Protein AF-A0A164DH78-F1 (afdb_monomer)

Sequence (100 aa):
MPGAVGYSGPTYVAIRSRKHCSSTALSHCMDFERLLNLPELNSITKSSDERVKPIVMFSVDGGPDENPRYNKVIEVAIHHFVSHDLDAIFIFINAPVLQL

Secondary structure (DSSP, 8-state):
-TT--PPP---------TTTS---HHHHHHHHHHHHT-GGGHHHHB-TTSPBPSEEEEEE---GGG-TTSHHHHHHHHHHHHHTT-SEEEEEE-PPP---

Structure (mmCIF, N/CA/C/O backbone):
data_AF-A0A164DH78-F1
#
_entry.id   AF-A0A164DH78-F1
#
loop_
_atom_site.group_PDB
_atom_site.id
_atom_site.type_symbol
_atom_site.label_atom_id
_atom_site.label_alt_id
_atom_site.label_comp_id
_atom_site.label_asym_id
_atom_site.label_entity_id
_atom_site.label_seq_id
_atom_site.pdbx_PDB_ins_code
_atom_site.Cartn_x
_atom_site.Cartn_y
_atom_site.Cartn_z
_atom_site.occupancy
_atom_site.B_iso_or_equiv
_atom_site.auth_seq_id
_atom_site.auth_comp_id
_atom_site.auth_asym_id
_atom_site.auth_atom_id
_atom_site.pdbx_PDB_model_num
ATOM 1 N N . MET A 1 1 ? -29.972 16.444 -1.048 1.00 47.97 1 MET A N 1
ATOM 2 C CA . MET A 1 1 ? -29.385 15.743 0.112 1.00 47.97 1 MET A CA 1
ATOM 3 C C . MET A 1 1 ? -28.517 16.745 0.869 1.00 47.97 1 MET A C 1
ATOM 5 O O . MET A 1 1 ? -27.393 16.986 0.439 1.00 47.97 1 MET A O 1
ATOM 9 N N . PRO A 1 2 ? -29.033 17.421 1.907 1.00 43.53 2 PRO A N 1
ATOM 10 C CA . PRO A 1 2 ? -28.182 18.238 2.766 1.00 43.53 2 PRO A CA 1
ATOM 11 C C . PRO A 1 2 ? -27.252 17.282 3.527 1.00 43.53 2 PRO A C 1
ATOM 13 O O . PRO A 1 2 ? -27.735 16.418 4.249 1.00 43.53 2 PRO A O 1
ATOM 16 N N . GLY A 1 3 ? -25.943 17.360 3.270 1.00 57.66 3 GLY A N 1
ATOM 17 C CA . GLY A 1 3 ? -24.940 16.438 3.830 1.00 57.66 3 GLY A CA 1
ATOM 18 C C . GLY A 1 3 ? -23.843 15.986 2.857 1.00 57.66 3 GLY A C 1
ATOM 19 O O . GLY A 1 3 ? -22.903 15.324 3.274 1.00 57.66 3 GLY A O 1
ATOM 20 N N . ALA A 1 4 ? -23.922 16.351 1.572 1.00 63.44 4 ALA A N 1
ATOM 21 C CA . ALA A 1 4 ? -22.949 15.926 0.555 1.00 63.44 4 ALA A CA 1
ATOM 22 C C . ALA A 1 4 ? -21.587 16.657 0.606 1.00 63.44 4 ALA A C 1
ATOM 24 O O . ALA A 1 4 ? -20.698 16.335 -0.176 1.00 63.44 4 ALA A O 1
ATOM 25 N N . VAL A 1 5 ? -21.416 17.637 1.501 1.00 60.47 5 VAL A N 1
ATOM 26 C CA . VAL A 1 5 ? -20.157 18.374 1.676 1.00 60.47 5 VAL A CA 1
ATOM 27 C C . VAL A 1 5 ? -19.610 18.061 3.066 1.00 60.47 5 VAL A C 1
ATOM 29 O O . VAL A 1 5 ? -20.020 18.663 4.054 1.00 60.47 5 VAL A O 1
ATOM 32 N N . GLY A 1 6 ? -18.724 17.070 3.134 1.00 72.44 6 GLY A N 1
ATOM 33 C CA . GLY A 1 6 ? -17.895 16.789 4.305 1.00 72.44 6 GLY A CA 1
ATOM 34 C C . GLY A 1 6 ? -16.479 17.323 4.097 1.00 72.44 6 GLY A C 1
ATOM 35 O O . GLY A 1 6 ? -16.025 17.462 2.961 1.00 72.44 6 GLY A O 1
ATOM 36 N N . TYR A 1 7 ? -15.772 17.618 5.187 1.00 74.94 7 TYR A N 1
ATOM 37 C CA . TYR A 1 7 ? -14.333 17.871 5.123 1.00 74.94 7 TYR A CA 1
ATOM 38 C C . TYR A 1 7 ? -13.600 16.571 4.780 1.00 74.94 7 TYR A C 1
ATOM 40 O O . TYR A 1 7 ? -14.000 15.495 5.230 1.00 74.94 7 TYR A O 1
ATOM 48 N N . SER A 1 8 ? -12.519 16.663 4.000 1.00 73.31 8 SER A N 1
ATOM 49 C CA . SER A 1 8 ? -11.593 15.541 3.846 1.00 73.31 8 SER A CA 1
ATOM 50 C C . SER A 1 8 ? -1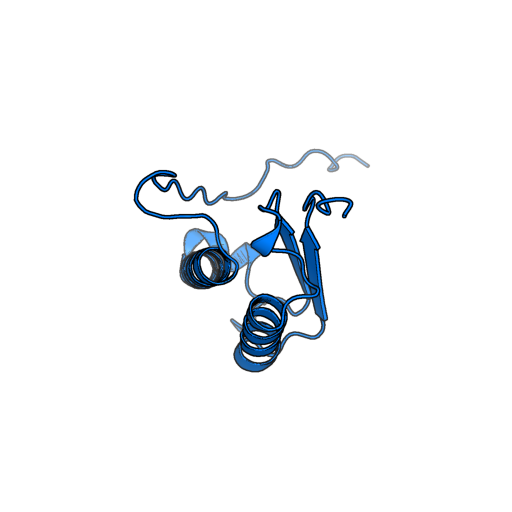1.116 15.126 5.238 1.00 73.31 8 SER A C 1
ATOM 52 O O . SER A 1 8 ? -10.669 15.979 6.008 1.00 73.31 8 SER A O 1
ATOM 54 N N . GLY A 1 9 ? -11.250 13.842 5.577 1.00 83.12 9 GLY A N 1
ATOM 55 C CA . GLY A 1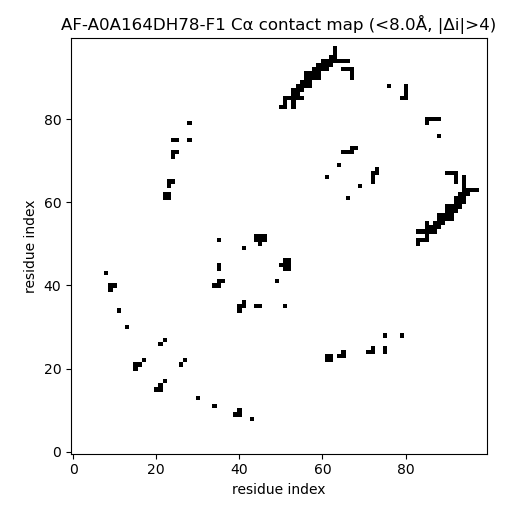 9 ? -10.752 13.310 6.843 1.00 83.12 9 GLY A CA 1
ATOM 56 C C . GLY A 1 9 ? -9.230 13.475 6.994 1.00 83.12 9 GLY A C 1
ATOM 57 O O . GLY A 1 9 ? -8.564 14.022 6.107 1.00 83.12 9 GLY A O 1
ATOM 58 N N . PRO A 1 10 ? -8.659 13.003 8.115 1.00 89.25 10 PRO A N 1
ATOM 59 C CA . PRO A 1 10 ? -7.217 13.018 8.332 1.00 89.25 10 PRO A CA 1
ATOM 60 C C . PRO A 1 10 ? -6.437 12.523 7.106 1.00 89.25 10 PRO A C 1
ATOM 62 O O . PRO A 1 10 ? -6.799 11.531 6.477 1.00 89.25 10 PRO A O 1
ATOM 65 N N . THR A 1 11 ? -5.382 13.253 6.748 1.00 90.75 11 THR A N 1
ATOM 66 C CA . THR A 1 11 ? -4.573 12.997 5.551 1.00 90.75 11 THR A CA 1
ATOM 67 C C . THR A 1 11 ? -3.122 12.783 5.956 1.00 90.75 11 THR A C 1
ATOM 69 O O . THR A 1 11 ? -2.566 13.567 6.723 1.00 90.75 11 THR A O 1
ATOM 72 N N . TYR A 1 12 ? -2.501 11.736 5.417 1.00 91.50 12 TYR A N 1
ATOM 73 C CA . TYR A 1 12 ? -1.077 11.464 5.579 1.00 91.50 12 TYR A CA 1
ATOM 74 C C . TYR A 1 12 ? -0.306 11.899 4.334 1.00 91.50 12 TYR A C 1
ATOM 76 O O . TYR A 1 12 ? -0.684 11.550 3.218 1.00 91.50 12 TYR A O 1
ATOM 84 N N . VAL A 1 13 ? 0.788 12.637 4.530 1.00 92.19 13 VAL A N 1
ATOM 85 C CA . VAL A 1 13 ? 1.697 13.048 3.455 1.00 92.19 13 VAL A CA 1
ATOM 86 C C . VAL A 1 13 ? 3.112 12.624 3.828 1.00 92.19 13 VAL A C 1
ATOM 88 O O . VAL A 1 13 ? 3.679 13.122 4.800 1.00 92.19 13 VAL A O 1
ATOM 91 N N . ALA A 1 14 ? 3.689 11.718 3.040 1.00 88.88 14 ALA A N 1
ATOM 92 C CA . ALA A 1 14 ? 5.091 11.335 3.146 1.00 88.88 14 ALA A CA 1
ATOM 93 C C . ALA A 1 14 ? 5.912 12.044 2.063 1.00 88.88 14 ALA A C 1
ATOM 95 O O . ALA A 1 14 ? 5.541 12.044 0.891 1.00 88.88 14 ALA A O 1
ATOM 96 N N . ILE A 1 15 ? 7.043 12.639 2.447 1.00 89.44 15 ILE A N 1
ATOM 97 C CA . ILE A 1 15 ? 7.944 13.343 1.527 1.00 89.44 15 ILE A CA 1
ATOM 98 C C . ILE A 1 15 ? 9.303 12.655 1.565 1.00 89.44 15 ILE A C 1
ATOM 100 O O . ILE A 1 15 ? 9.884 12.466 2.632 1.00 89.44 15 ILE A O 1
ATOM 104 N N . ARG A 1 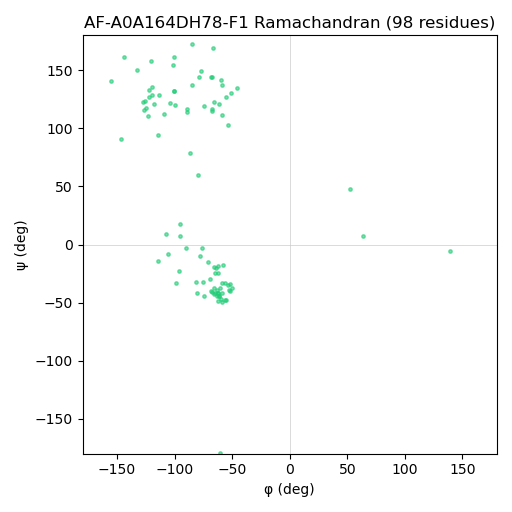16 ? 9.826 12.305 0.387 1.00 86.06 16 ARG A N 1
ATOM 105 C CA . ARG A 1 16 ? 11.142 11.671 0.232 1.00 86.06 16 ARG A CA 1
ATOM 106 C C . ARG A 1 16 ? 11.951 12.346 -0.866 1.00 86.06 16 ARG A C 1
ATOM 108 O O . ARG A 1 16 ? 11.410 12.893 -1.825 1.00 86.06 16 ARG A O 1
ATOM 115 N N . SER A 1 17 ? 13.274 12.327 -0.709 1.00 87.06 17 SER A N 1
ATOM 116 C CA . SER A 1 17 ? 14.185 12.920 -1.689 1.00 87.06 17 SER A CA 1
ATOM 117 C C . SER A 1 17 ? 14.286 12.040 -2.925 1.00 87.06 17 SER A C 1
ATOM 119 O O . SER A 1 17 ? 14.822 10.939 -2.844 1.00 87.06 17 SER A O 1
ATOM 121 N N . ARG A 1 18 ? 13.902 12.567 -4.092 1.00 80.12 18 ARG A N 1
ATOM 122 C CA . ARG A 1 18 ? 14.020 11.853 -5.374 1.00 80.12 18 ARG A CA 1
ATOM 123 C C . ARG A 1 18 ? 15.434 11.326 -5.650 1.00 80.12 18 ARG A C 1
ATOM 125 O O . ARG A 1 18 ? 15.582 10.273 -6.258 1.00 80.12 18 ARG A O 1
ATOM 132 N N . LYS A 1 19 ? 16.470 12.058 -5.222 1.00 79.56 19 LYS A N 1
ATOM 133 C CA . LYS A 1 19 ? 17.878 11.722 -5.498 1.00 79.56 19 LYS A CA 1
ATOM 134 C C . LYS A 1 19 ? 18.396 10.564 -4.643 1.00 79.56 19 LYS A C 1
ATOM 136 O O . LYS A 1 19 ? 19.268 9.828 -5.088 1.00 79.56 19 LYS A O 1
ATOM 141 N N . HIS A 1 20 ? 17.894 10.439 -3.418 1.00 77.56 20 HIS A N 1
ATOM 142 C CA . HIS A 1 20 ? 18.438 9.518 -2.415 1.00 77.56 20 HIS A CA 1
ATOM 143 C C . HIS A 1 20 ? 17.462 8.398 -2.036 1.00 77.56 20 HIS A C 1
ATOM 145 O O . HIS A 1 20 ? 17.865 7.427 -1.407 1.00 77.56 20 HIS A O 1
ATOM 151 N N . CYS A 1 21 ? 16.189 8.531 -2.406 1.00 73.44 21 CYS A N 1
ATOM 152 C CA . CYS A 1 21 ? 15.113 7.607 -2.082 1.00 73.44 21 CYS A CA 1
ATOM 153 C C . CYS A 1 21 ? 14.121 7.597 -3.252 1.00 73.44 21 CYS A C 1
ATOM 155 O O . CYS A 1 21 ? 13.225 8.439 -3.345 1.00 73.44 21 CYS A O 1
ATOM 157 N N . SER A 1 22 ? 14.348 6.690 -4.202 1.00 75.50 22 SER A N 1
ATOM 158 C CA . SER A 1 22 ? 13.503 6.553 -5.388 1.00 75.50 22 SER A CA 1
ATOM 159 C C . SER A 1 22 ? 12.110 6.037 -5.023 1.00 75.50 22 SER A C 1
ATOM 161 O O . SER A 1 22 ? 11.969 5.190 -4.142 1.00 75.50 22 SER A O 1
ATOM 163 N N . SER A 1 23 ? 11.099 6.534 -5.737 1.00 81.00 23 SER A N 1
ATOM 164 C CA . SER A 1 23 ? 9.754 5.954 -5.732 1.00 81.00 23 SER A CA 1
ATOM 165 C C . SER A 1 23 ? 9.811 4.570 -6.370 1.00 81.00 23 SER A C 1
ATOM 167 O O . SER A 1 23 ? 10.308 4.424 -7.484 1.00 81.00 23 SER A O 1
ATOM 169 N N . THR A 1 24 ? 9.379 3.560 -5.628 1.00 85.69 24 THR A N 1
ATOM 170 C CA . THR A 1 24 ? 9.294 2.163 -6.054 1.00 85.69 24 THR A CA 1
ATOM 171 C C . THR A 1 24 ? 8.061 1.520 -5.422 1.00 85.69 24 THR A C 1
ATOM 173 O O . THR A 1 24 ? 7.598 1.955 -4.365 1.00 85.69 24 THR A O 1
ATOM 176 N N . ALA A 1 25 ? 7.599 0.394 -5.972 1.00 84.88 25 ALA A N 1
ATOM 177 C CA . ALA A 1 25 ? 6.556 -0.420 -5.338 1.00 84.88 25 ALA A CA 1
ATOM 178 C C . ALA A 1 25 ? 6.852 -0.743 -3.858 1.00 84.88 25 ALA A C 1
ATOM 180 O O . ALA A 1 25 ? 5.953 -0.692 -3.022 1.00 84.88 25 ALA A O 1
ATOM 181 N N . LEU A 1 26 ? 8.120 -0.992 -3.511 1.00 86.50 26 LEU A N 1
ATOM 182 C CA . LEU A 1 26 ? 8.529 -1.251 -2.130 1.00 86.50 26 LEU A CA 1
ATOM 183 C C . LEU A 1 26 ? 8.387 -0.015 -1.228 1.00 86.50 26 LEU A C 1
ATOM 185 O O . LEU A 1 26 ? 7.946 -0.139 -0.089 1.00 86.50 26 LEU A O 1
ATOM 189 N N . SER A 1 27 ? 8.741 1.181 -1.707 1.00 88.69 27 SER A N 1
ATOM 190 C CA . SER A 1 27 ? 8.554 2.394 -0.901 1.00 88.69 27 SER A CA 1
ATOM 191 C C . SER A 1 27 ? 7.074 2.693 -0.663 1.00 88.69 27 SER A C 1
ATOM 193 O O . SER A 1 27 ? 6.721 3.066 0.452 1.00 88.69 27 SER A O 1
ATOM 195 N N . HIS A 1 28 ? 6.209 2.455 -1.658 1.00 87.56 28 HIS A N 1
ATOM 196 C CA . HIS A 1 28 ? 4.754 2.591 -1.490 1.00 87.56 28 HIS A CA 1
ATOM 197 C C . HIS A 1 28 ? 4.206 1.605 -0.459 1.00 87.56 28 HIS A C 1
ATOM 199 O O . HIS A 1 28 ? 3.374 1.975 0.363 1.00 87.56 28 HIS A O 1
ATOM 205 N N . CYS A 1 29 ? 4.724 0.374 -0.450 1.00 87.31 29 CYS A N 1
ATOM 206 C CA . CYS A 1 29 ? 4.416 -0.624 0.574 1.00 87.31 29 CYS A CA 1
ATOM 207 C C . CYS A 1 29 ? 4.787 -0.137 1.975 1.00 87.31 29 CYS A C 1
ATOM 209 O O . CYS A 1 29 ? 3.967 -0.191 2.887 1.00 87.31 29 CYS A O 1
ATOM 211 N N . MET A 1 30 ? 6.006 0.373 2.160 1.00 90.62 30 MET A N 1
ATOM 212 C CA . MET A 1 30 ? 6.440 0.899 3.459 1.00 90.62 30 MET A CA 1
ATOM 213 C C . MET A 1 30 ? 5.570 2.074 3.925 1.00 90.62 30 MET A C 1
ATOM 215 O O . MET A 1 30 ? 5.267 2.184 5.113 1.00 90.62 30 MET A O 1
ATOM 219 N N . ASP A 1 31 ? 5.147 2.936 3.000 1.00 91.94 31 ASP A N 1
ATOM 220 C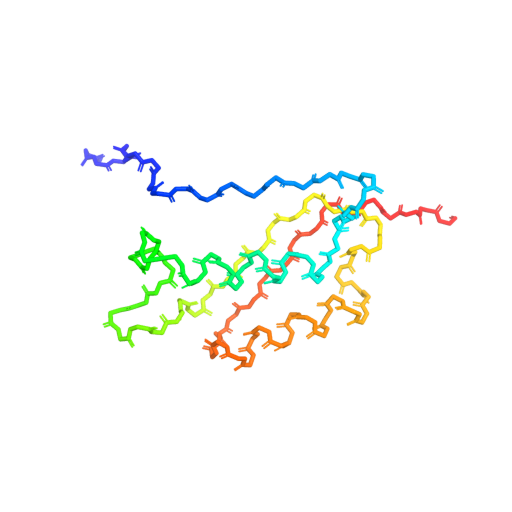 CA . ASP A 1 31 ? 4.247 4.050 3.304 1.00 91.94 31 ASP A CA 1
ATOM 221 C C . ASP A 1 31 ? 2.848 3.584 3.688 1.00 91.94 31 ASP A C 1
ATOM 223 O O . ASP A 1 31 ? 2.261 4.126 4.625 1.00 91.94 31 ASP A O 1
ATOM 227 N N . PHE A 1 32 ? 2.332 2.558 3.011 1.00 92.81 32 PHE A N 1
ATOM 228 C CA . PHE A 1 32 ? 1.058 1.945 3.358 1.00 92.81 32 PHE A CA 1
ATOM 229 C C . PHE A 1 32 ? 1.097 1.334 4.762 1.00 92.81 32 PHE A C 1
ATOM 231 O O . PHE A 1 32 ? 0.249 1.664 5.589 1.00 92.81 32 PHE A O 1
ATOM 238 N N . GLU A 1 33 ? 2.127 0.548 5.090 1.00 94.56 33 GLU A N 1
ATOM 239 C CA . GLU A 1 33 ? 2.304 0.008 6.446 1.00 94.56 33 GLU A CA 1
ATOM 240 C C . GLU A 1 33 ? 2.410 1.122 7.490 1.00 94.56 33 GLU A C 1
ATOM 242 O O . GLU A 1 33 ? 1.813 1.052 8.568 1.00 94.56 33 GLU A O 1
ATOM 247 N N . ARG A 1 34 ? 3.144 2.198 7.182 1.00 94.69 34 ARG A N 1
ATOM 248 C CA . ARG A 1 34 ? 3.255 3.341 8.091 1.00 94.69 34 ARG A CA 1
ATOM 249 C C . ARG A 1 34 ? 1.899 3.996 8.336 1.00 94.69 34 ARG A C 1
ATOM 251 O O . A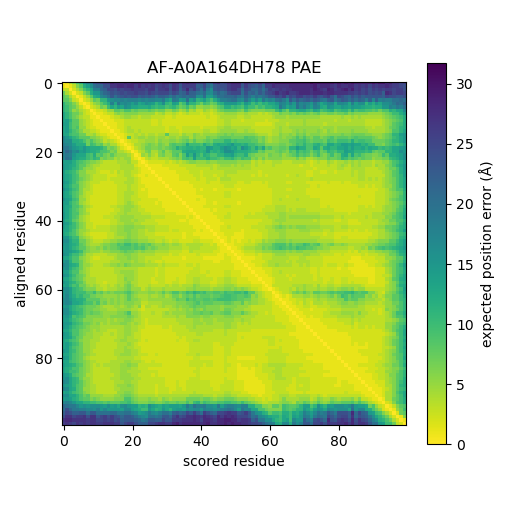RG A 1 34 ? 1.627 4.358 9.483 1.00 94.69 34 ARG A O 1
ATOM 258 N N . LEU A 1 35 ? 1.091 4.141 7.286 1.00 95.00 35 LEU A N 1
ATOM 259 C CA . LEU A 1 35 ? -0.253 4.711 7.313 1.00 95.00 35 LEU A CA 1
ATOM 260 C C . LEU A 1 35 ? -1.221 3.849 8.135 1.00 95.00 35 LEU A C 1
ATOM 262 O O . LEU A 1 35 ? -1.973 4.394 8.939 1.00 95.00 35 LEU A O 1
ATOM 266 N N . LEU A 1 36 ? -1.163 2.519 8.006 1.00 94.69 36 LEU A N 1
ATOM 267 C CA . LEU A 1 36 ? -1.977 1.586 8.800 1.00 94.69 36 LEU A CA 1
ATOM 268 C C . LEU A 1 36 ? -1.655 1.617 10.303 1.00 94.69 36 LEU A C 1
ATOM 270 O O . LEU A 1 36 ? -2.502 1.274 11.127 1.00 94.69 36 LEU A O 1
ATOM 274 N N . ASN A 1 37 ? -0.438 2.036 10.656 1.00 94.69 37 ASN A N 1
ATOM 275 C CA . ASN A 1 37 ? 0.044 2.137 12.032 1.00 94.69 37 ASN A CA 1
ATOM 276 C C . ASN A 1 37 ? -0.101 3.548 12.640 1.00 94.69 37 ASN A C 1
ATOM 278 O O . ASN A 1 37 ? 0.427 3.800 13.723 1.00 94.69 37 ASN A O 1
ATOM 282 N N . LEU A 1 38 ? -0.770 4.490 11.963 1.00 95.62 38 LEU A N 1
ATOM 283 C CA . LEU A 1 38 ? -1.095 5.810 12.518 1.00 95.62 38 LEU A CA 1
ATOM 284 C C . LEU A 1 38 ? -2.451 5.768 13.242 1.00 95.62 38 LEU A C 1
ATOM 286 O O . LEU A 1 38 ? -3.476 5.617 12.572 1.00 95.62 38 LEU A O 1
ATOM 290 N N . PRO A 1 39 ? -2.497 5.947 14.579 1.00 93.94 39 PRO A N 1
ATOM 291 C CA . PRO A 1 39 ? -3.750 5.920 15.334 1.00 93.94 39 PRO A CA 1
ATOM 292 C C . PRO A 1 39 ? -4.785 6.935 14.837 1.00 93.94 39 PRO A C 1
ATOM 294 O O . PRO A 1 39 ? -5.983 6.661 14.854 1.00 93.94 39 PRO A O 1
ATOM 297 N N . GLU A 1 40 ? -4.328 8.087 14.340 1.00 93.81 40 GLU A N 1
ATOM 298 C CA . GLU A 1 40 ? -5.163 9.165 13.805 1.00 93.81 40 GLU A CA 1
ATOM 299 C C . GLU A 1 40 ? -5.940 8.748 12.547 1.00 93.81 40 GLU A C 1
ATOM 301 O O . GLU A 1 40 ? -6.937 9.382 12.197 1.00 93.81 40 GLU A O 1
ATOM 306 N N . LEU A 1 41 ? -5.490 7.688 11.868 1.00 94.25 41 LEU A N 1
ATOM 307 C CA . LEU A 1 41 ? -6.083 7.173 10.636 1.00 94.25 41 LEU A CA 1
ATOM 308 C C . LEU A 1 41 ? -6.872 5.881 10.834 1.00 94.25 41 LEU A C 1
ATOM 310 O O . LEU A 1 41 ? -7.576 5.490 9.905 1.00 94.25 41 LEU A O 1
ATOM 314 N N . ASN A 1 42 ? -6.831 5.254 12.017 1.00 93.44 42 ASN A N 1
ATOM 315 C CA . ASN A 1 42 ? -7.505 3.975 12.280 1.00 93.44 42 ASN A CA 1
ATOM 316 C C . ASN A 1 42 ? -8.991 3.999 11.895 1.00 93.44 42 ASN A C 1
ATOM 318 O O . ASN A 1 42 ? -9.484 3.052 11.294 1.00 93.44 42 ASN A O 1
ATOM 322 N N . SER A 1 43 ? -9.700 5.101 12.162 1.00 90.88 43 SER A N 1
ATOM 323 C CA . SER A 1 43 ? -11.122 5.241 11.803 1.00 90.88 43 SER A CA 1
ATOM 324 C C . SER A 1 43 ? -11.386 5.170 10.290 1.00 90.88 43 SER A C 1
ATOM 326 O O . SER A 1 43 ? -12.486 4.824 9.850 1.00 90.88 43 SER A O 1
ATOM 328 N N . ILE A 1 44 ? -10.380 5.489 9.472 1.00 91.31 44 ILE A N 1
ATOM 329 C CA . ILE A 1 44 ? -10.458 5.472 8.012 1.00 91.31 44 ILE A CA 1
ATOM 330 C C . ILE A 1 44 ? -9.857 4.187 7.442 1.00 91.31 44 ILE A C 1
ATOM 332 O O . ILE A 1 44 ? -10.360 3.704 6.429 1.00 91.31 44 ILE A O 1
ATOM 336 N N . THR A 1 45 ? -8.829 3.620 8.066 1.00 94.06 45 THR A N 1
ATOM 337 C CA . THR A 1 45 ? -8.064 2.484 7.527 1.00 94.06 45 THR A CA 1
ATOM 338 C C . THR A 1 45 ? -8.529 1.135 8.048 1.00 94.06 45 THR A C 1
ATOM 340 O O . THR A 1 45 ? -8.318 0.127 7.373 1.00 94.06 45 THR A O 1
ATOM 343 N N . LYS A 1 46 ? -9.188 1.110 9.210 1.00 94.81 46 LYS A N 1
ATOM 344 C CA . LYS A 1 46 ? -9.614 -0.110 9.889 1.00 94.81 46 LYS A CA 1
ATOM 345 C C . LYS A 1 46 ? -11.124 -0.175 10.084 1.00 94.81 46 LYS A C 1
ATOM 347 O O . LYS A 1 46 ? -11.835 0.833 10.046 1.00 94.81 46 LYS A O 1
ATOM 352 N N . SER A 1 47 ? -11.599 -1.397 10.250 1.00 91.94 47 SER A N 1
ATOM 353 C CA . SER A 1 47 ? -12.954 -1.740 10.663 1.00 91.94 47 SER A CA 1
ATOM 354 C C . SER A 1 47 ? -13.074 -1.711 12.192 1.00 91.94 47 SER A C 1
ATOM 356 O O . SER A 1 47 ? -12.087 -1.560 12.911 1.00 91.94 47 SER A O 1
ATOM 358 N N . SER A 1 48 ? -14.295 -1.852 12.715 1.00 89.56 48 SER A N 1
ATOM 359 C CA . SER A 1 48 ? -14.561 -1.849 14.164 1.00 89.56 48 SER A CA 1
ATOM 360 C C . SER A 1 48 ? -13.889 -2.993 14.931 1.00 89.56 48 SER A C 1
ATOM 362 O O . SER A 1 48 ? -13.791 -2.934 16.150 1.00 89.56 48 SER A O 1
ATOM 364 N N . ASP A 1 49 ? -13.469 -4.044 14.232 1.00 92.56 49 ASP A N 1
ATOM 365 C CA . ASP A 1 49 ? -12.723 -5.186 14.758 1.00 92.56 49 ASP A CA 1
ATOM 366 C C . ASP A 1 49 ? -11.200 -5.035 14.587 1.00 92.56 49 ASP A C 1
ATOM 368 O O . ASP A 1 49 ? -10.472 -6.021 14.668 1.00 92.56 49 ASP A O 1
ATOM 372 N N . GLU A 1 50 ? -10.720 -3.809 14.346 1.00 90.94 50 GLU A N 1
ATOM 373 C CA . GLU A 1 50 ? -9.303 -3.446 14.180 1.00 90.94 50 GLU A CA 1
ATOM 374 C C . GLU A 1 50 ? -8.602 -4.081 12.963 1.00 90.94 50 GLU A C 1
ATOM 376 O O . GLU A 1 50 ? -7.393 -3.900 12.782 1.00 90.94 50 GLU A O 1
ATOM 381 N N . ARG A 1 51 ? -9.339 -4.770 12.081 1.00 94.75 51 ARG A N 1
ATOM 382 C CA . ARG A 1 51 ? -8.806 -5.263 10.804 1.00 94.75 51 ARG A CA 1
ATOM 383 C C . ARG A 1 51 ? -8.689 -4.142 9.788 1.00 94.75 51 ARG A C 1
ATOM 385 O O . ARG A 1 51 ? -9.499 -3.216 9.788 1.00 94.75 51 ARG A O 1
ATOM 392 N N . VAL A 1 52 ? -7.714 -4.248 8.890 1.00 96.44 52 VAL A N 1
ATOM 393 C CA . VAL A 1 52 ? -7.612 -3.358 7.728 1.00 96.44 52 VAL A CA 1
ATOM 394 C C . VAL A 1 52 ? -8.878 -3.493 6.885 1.00 96.44 52 VAL A C 1
ATOM 396 O O . VAL A 1 52 ? -9.442 -4.579 6.758 1.00 96.44 52 VAL A O 1
ATOM 399 N N . LYS A 1 53 ? -9.364 -2.381 6.328 1.00 95.31 53 LYS A N 1
ATOM 400 C CA . LYS A 1 53 ? -10.518 -2.427 5.428 1.00 95.31 53 LYS A CA 1
ATOM 401 C C . LYS A 1 53 ? -10.214 -3.334 4.228 1.00 95.31 53 LYS A C 1
ATOM 403 O O . LYS A 1 53 ? -9.143 -3.209 3.638 1.00 95.31 53 LYS A O 1
ATOM 408 N N . PRO A 1 54 ? -11.167 -4.184 3.814 1.00 96.00 54 PRO A N 1
ATOM 409 C CA . PRO A 1 54 ? -10.882 -5.309 2.922 1.00 96.00 54 PRO A CA 1
ATOM 410 C C . PRO A 1 54 ? -10.557 -4.908 1.478 1.00 96.00 54 PRO A C 1
ATOM 412 O O . PRO A 1 54 ? -10.052 -5.722 0.710 1.00 96.00 54 PRO A O 1
ATOM 415 N N . ILE A 1 55 ? -10.854 -3.670 1.078 1.00 95.94 55 ILE A N 1
ATOM 416 C CA . ILE A 1 55 ? -10.630 -3.185 -0.285 1.00 95.94 55 ILE A CA 1
ATOM 417 C C . ILE A 1 55 ? -9.638 -2.032 -0.242 1.00 95.94 55 ILE A C 1
ATOM 419 O O . ILE A 1 55 ? -9.911 -0.992 0.360 1.00 95.94 55 ILE A O 1
ATOM 423 N N . VAL A 1 56 ? -8.518 -2.199 -0.942 1.00 94.25 56 VAL A N 1
ATOM 424 C CA . VAL A 1 56 ? -7.472 -1.181 -1.061 1.00 94.25 56 VAL A CA 1
ATOM 425 C C . VAL A 1 56 ? -7.278 -0.802 -2.524 1.00 94.25 56 VAL A C 1
ATOM 427 O O . VAL A 1 56 ? -7.213 -1.654 -3.410 1.00 94.25 56 VAL A O 1
ATOM 430 N N . MET A 1 57 ? -7.175 0.501 -2.782 1.00 94.00 57 MET A N 1
ATOM 431 C CA . MET A 1 57 ? -6.910 1.049 -4.109 1.00 94.00 57 MET A CA 1
ATOM 432 C C . MET A 1 57 ? -5.674 1.945 -4.054 1.00 94.0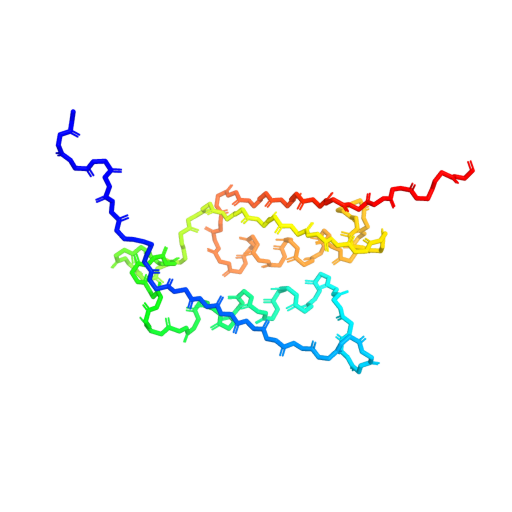0 57 MET A C 1
ATOM 434 O O . MET A 1 57 ? -5.675 2.971 -3.377 1.00 94.00 57 MET A O 1
ATOM 438 N N . PHE A 1 58 ? -4.635 1.572 -4.794 1.00 90.94 58 PHE A N 1
ATOM 439 C CA . PHE A 1 58 ? -3.440 2.377 -5.004 1.00 90.94 58 PHE A CA 1
ATOM 440 C C . PHE A 1 58 ? -3.530 3.070 -6.356 1.00 90.94 58 PHE A C 1
ATOM 442 O O . PHE A 1 58 ? -3.594 2.413 -7.391 1.00 90.94 58 PHE A O 1
ATOM 449 N N . SER A 1 59 ? -3.502 4.398 -6.349 1.00 90.44 59 SER A N 1
ATOM 450 C CA . SER A 1 59 ? -3.302 5.201 -7.553 1.00 90.44 59 SER A CA 1
ATOM 451 C C . SER A 1 59 ? -1.922 5.834 -7.472 1.00 90.44 59 SER A C 1
ATOM 453 O O . SER A 1 59 ? -1.686 6.679 -6.610 1.00 90.44 59 SER A O 1
ATOM 455 N N . VAL A 1 60 ? -1.014 5.418 -8.350 1.00 84.94 60 VAL A N 1
ATOM 456 C CA . VAL A 1 60 ? 0.393 5.826 -8.326 1.00 84.94 60 VAL A CA 1
ATOM 457 C C . VAL A 1 60 ? 0.763 6.472 -9.657 1.00 84.94 60 VAL A C 1
ATOM 459 O O . VAL A 1 60 ? 0.591 5.885 -10.725 1.00 84.94 60 VAL A O 1
ATOM 462 N N . ASP A 1 61 ? 1.314 7.680 -9.601 1.00 85.88 61 ASP A N 1
ATOM 463 C CA . ASP A 1 61 ? 1.995 8.286 -10.748 1.00 85.88 61 ASP A CA 1
ATOM 464 C C . ASP A 1 61 ? 3.457 7.826 -10.737 1.00 85.88 61 ASP A C 1
ATOM 466 O O . ASP A 1 61 ? 4.342 8.479 -10.183 1.00 85.88 61 ASP A O 1
ATOM 470 N N . GLY A 1 62 ? 3.659 6.596 -11.210 1.00 77.44 62 GLY A N 1
ATOM 471 C CA . GLY A 1 62 ? 4.907 5.857 -11.058 1.00 77.44 62 GLY A CA 1
ATOM 472 C C . GLY A 1 62 ? 5.794 5.885 -12.298 1.00 77.44 62 GLY A C 1
ATOM 473 O O . GLY A 1 62 ? 5.348 6.132 -13.419 1.00 77.44 62 GLY A O 1
ATOM 474 N N . GLY A 1 63 ? 7.074 5.579 -12.100 1.00 81.50 63 GLY A N 1
ATOM 475 C CA . GLY A 1 63 ? 8.023 5.400 -13.196 1.00 81.50 63 GLY A CA 1
ATOM 476 C C . GLY A 1 63 ? 7.712 4.172 -14.067 1.00 81.50 63 GLY A C 1
ATOM 477 O O . GLY A 1 63 ? 6.917 3.309 -13.684 1.00 81.50 63 GLY A O 1
ATOM 478 N N . PRO A 1 64 ? 8.374 4.026 -15.234 1.00 81.12 64 PRO A N 1
ATOM 479 C CA . PRO A 1 64 ? 8.211 2.858 -16.094 1.00 81.12 64 PRO A CA 1
ATOM 480 C C . PRO A 1 64 ? 8.412 1.539 -15.357 1.00 81.12 64 PRO A C 1
ATOM 482 O O . PRO A 1 64 ? 7.744 0.572 -15.693 1.00 81.12 64 PRO A O 1
ATOM 485 N N . ASP A 1 65 ? 9.313 1.499 -14.372 1.00 82.62 65 ASP A N 1
ATOM 486 C CA . ASP A 1 65 ? 9.678 0.323 -13.587 1.00 82.62 65 ASP A CA 1
ATOM 487 C C . ASP A 1 65 ? 8.662 -0.033 -12.492 1.00 82.62 65 ASP A C 1
ATOM 489 O O . ASP A 1 65 ? 8.754 -1.108 -11.904 1.00 82.62 65 ASP A O 1
ATOM 493 N N . GLU A 1 66 ? 7.693 0.836 -12.229 1.00 84.62 66 GLU A N 1
ATOM 494 C CA . GLU A 1 66 ? 6.614 0.592 -11.276 1.00 84.62 66 GLU A CA 1
ATOM 495 C C . GLU A 1 66 ? 5.410 -0.065 -11.945 1.00 84.62 66 GLU A C 1
ATOM 497 O O . GLU A 1 66 ? 4.473 -0.430 -11.256 1.00 84.62 66 GLU A O 1
ATOM 502 N N . ASN A 1 67 ? 5.434 -0.281 -13.265 1.00 86.19 67 ASN A N 1
ATOM 503 C CA . ASN A 1 67 ? 4.332 -0.904 -13.993 1.00 86.19 67 ASN A CA 1
ATOM 504 C C . ASN A 1 67 ? 3.875 -2.234 -13.332 1.00 86.19 67 ASN A C 1
ATOM 506 O O . ASN A 1 67 ? 4.721 -3.109 -13.109 1.00 86.19 67 ASN A O 1
ATOM 510 N N . PRO A 1 68 ? 2.558 -2.441 -13.092 1.00 86.88 68 PRO A N 1
ATOM 511 C CA . PRO A 1 68 ? 2.029 -3.630 -12.414 1.00 86.88 68 PRO A CA 1
ATOM 512 C C . PRO A 1 68 ? 2.378 -4.961 -13.084 1.00 86.88 68 PRO A C 1
ATOM 514 O O . PRO A 1 68 ? 2.286 -6.005 -12.451 1.00 86.88 68 PRO A O 1
ATOM 517 N N . ARG A 1 69 ? 2.794 -4.945 -14.357 1.00 86.62 69 ARG A N 1
ATOM 518 C CA . ARG A 1 69 ? 3.232 -6.146 -15.081 1.00 86.62 69 ARG A CA 1
ATOM 519 C C . ARG A 1 69 ? 4.511 -6.773 -14.522 1.00 86.62 69 ARG A C 1
ATOM 521 O O . ARG A 1 69 ? 4.823 -7.905 -14.875 1.00 86.62 69 ARG A O 1
ATOM 528 N N . TYR A 1 70 ? 5.305 -6.031 -13.747 1.00 89.56 70 TYR A N 1
ATOM 529 C CA . TYR A 1 70 ? 6.572 -6.543 -13.235 1.00 89.56 70 TYR A CA 1
ATOM 530 C C . TYR A 1 70 ? 6.383 -7.332 -11.945 1.00 89.56 70 TYR A C 1
ATOM 532 O O . TYR A 1 70 ? 5.724 -6.878 -11.012 1.00 89.56 70 TYR A O 1
ATOM 540 N N . ASN A 1 71 ? 7.081 -8.466 -11.856 1.00 91.81 71 ASN A N 1
ATOM 541 C CA . ASN A 1 71 ? 6.997 -9.390 -10.723 1.00 91.81 71 ASN A CA 1
ATOM 542 C C . ASN A 1 71 ? 7.227 -8.715 -9.369 1.00 91.81 71 ASN A C 1
ATOM 544 O O . ASN A 1 71 ? 6.500 -9.013 -8.434 1.00 91.81 71 ASN A O 1
ATOM 548 N N . LYS A 1 72 ? 8.161 -7.759 -9.272 1.00 88.88 72 LYS A N 1
ATOM 549 C CA . LYS A 1 72 ? 8.423 -7.027 -8.019 1.00 88.88 72 LYS A CA 1
ATOM 550 C C . LYS A 1 72 ? 7.190 -6.283 -7.486 1.00 88.88 72 LYS A C 1
ATOM 552 O O . LYS A 1 72 ? 7.030 -6.138 -6.284 1.00 88.88 72 LYS A O 1
ATOM 557 N N . VAL A 1 73 ? 6.328 -5.793 -8.379 1.00 89.38 73 VAL A N 1
ATOM 558 C CA . VAL A 1 73 ? 5.106 -5.060 -8.015 1.00 89.38 73 VAL A CA 1
ATOM 559 C C . VAL A 1 73 ? 4.012 -6.047 -7.621 1.00 89.38 73 VAL A C 1
ATOM 561 O O . VAL A 1 73 ? 3.334 -5.848 -6.618 1.00 89.38 73 VAL A O 1
ATOM 564 N N . ILE A 1 74 ? 3.890 -7.143 -8.376 1.00 92.94 74 ILE A N 1
ATOM 565 C CA . ILE A 1 74 ? 2.953 -8.237 -8.094 1.00 92.94 74 ILE A CA 1
ATOM 566 C C . ILE A 1 74 ? 3.266 -8.878 -6.736 1.00 92.94 74 ILE A C 1
ATOM 568 O O . ILE A 1 74 ? 2.360 -9.101 -5.944 1.00 92.94 74 ILE A O 1
ATOM 572 N N . GLU A 1 75 ? 4.540 -9.132 -6.442 1.00 94.25 75 GLU A N 1
ATOM 573 C CA . GLU A 1 75 ? 4.999 -9.707 -5.177 1.00 94.25 75 GLU A CA 1
ATOM 574 C C . GLU A 1 75 ? 4.611 -8.827 -3.984 1.00 94.25 75 GLU A C 1
ATOM 576 O O . GLU A 1 75 ? 4.028 -9.317 -3.018 1.00 94.25 75 GLU A O 1
ATOM 581 N N . VAL A 1 76 ? 4.845 -7.516 -4.084 1.00 92.19 76 VAL A N 1
ATOM 582 C CA . VAL A 1 76 ? 4.427 -6.546 -3.063 1.00 92.19 76 VAL A CA 1
ATOM 583 C C . VAL A 1 76 ? 2.901 -6.519 -2.903 1.00 92.19 76 VAL A C 1
ATOM 585 O O . VAL A 1 76 ? 2.396 -6.491 -1.781 1.00 92.19 76 VAL A O 1
ATOM 588 N N . ALA A 1 77 ? 2.150 -6.573 -4.005 1.00 93.69 77 ALA A N 1
ATOM 589 C CA . ALA A 1 77 ? 0.690 -6.607 -3.961 1.00 93.69 77 ALA A CA 1
ATOM 590 C C . ALA A 1 77 ? 0.161 -7.875 -3.268 1.00 93.69 77 ALA A C 1
ATOM 592 O O . ALA A 1 77 ? -0.718 -7.783 -2.412 1.00 93.69 77 ALA A O 1
ATOM 593 N N . ILE A 1 78 ? 0.724 -9.045 -3.594 1.00 95.31 78 ILE A N 1
ATOM 594 C CA . ILE A 1 78 ? 0.389 -10.328 -2.959 1.00 95.31 78 ILE A CA 1
ATOM 595 C C . ILE A 1 78 ? 0.715 -10.281 -1.467 1.00 95.31 78 ILE A C 1
ATOM 597 O O . ILE A 1 78 ? -0.105 -10.703 -0.654 1.00 95.31 78 ILE A O 1
ATOM 601 N N . HIS A 1 79 ? 1.880 -9.740 -1.097 1.00 94.69 79 HIS A N 1
ATOM 602 C CA . HIS A 1 79 ? 2.267 -9.597 0.302 1.00 94.69 79 HIS A CA 1
ATOM 603 C C . HIS A 1 79 ? 1.213 -8.815 1.099 1.00 94.69 79 HIS A C 1
ATOM 605 O O . HIS A 1 79 ? 0.788 -9.286 2.152 1.00 94.69 79 HIS A O 1
ATOM 611 N N . HIS A 1 80 ? 0.737 -7.670 0.599 1.00 93.31 80 HIS A N 1
ATOM 612 C CA . HIS A 1 80 ? -0.333 -6.918 1.267 1.00 93.31 80 HIS A CA 1
ATOM 613 C C . HIS A 1 80 ? -1.666 -7.656 1.289 1.00 93.31 80 HIS A C 1
ATOM 615 O O . HIS A 1 80 ? -2.331 -7.656 2.321 1.00 93.31 80 HIS A O 1
ATOM 621 N N . PHE A 1 81 ? -2.047 -8.279 0.173 1.00 95.94 81 PHE A N 1
ATOM 622 C CA . PHE A 1 81 ? -3.304 -9.013 0.067 1.00 95.94 81 PHE A CA 1
ATOM 623 C C . PHE A 1 81 ? -3.408 -10.100 1.139 1.00 95.94 81 PHE A C 1
ATOM 625 O O . PHE A 1 81 ? -4.403 -10.174 1.853 1.00 95.94 81 PHE A O 1
ATOM 632 N N . VAL A 1 82 ? -2.344 -10.891 1.297 1.00 96.44 82 VAL A N 1
ATOM 633 C CA . VAL A 1 82 ? -2.292 -11.982 2.276 1.00 96.44 82 VAL A CA 1
ATOM 634 C C . VAL A 1 82 ? -2.121 -11.454 3.701 1.00 96.44 82 VAL A C 1
ATOM 636 O O . VAL A 1 82 ? -2.799 -11.928 4.607 1.00 96.44 82 VAL A O 1
ATOM 639 N N . SER A 1 83 ? -1.228 -10.483 3.922 1.00 95.19 83 SER A N 1
ATOM 640 C CA . SER A 1 83 ? -0.886 -10.024 5.281 1.00 95.19 83 SER A CA 1
ATOM 641 C C . SER A 1 83 ? -2.027 -9.276 5.967 1.00 95.19 83 SER A C 1
ATOM 643 O O . SER A 1 83 ? -2.130 -9.319 7.190 1.00 95.19 83 SER A O 1
ATOM 645 N N . HIS A 1 84 ? -2.871 -8.598 5.186 1.00 95.56 84 HIS A N 1
ATOM 646 C CA . HIS A 1 84 ? -3.970 -7.777 5.697 1.00 95.56 84 HIS A CA 1
ATOM 647 C C . HIS A 1 84 ? -5.352 -8.392 5.482 1.00 95.56 84 HIS A C 1
ATOM 649 O O . HIS A 1 84 ? -6.337 -7.710 5.746 1.00 95.56 84 HIS A O 1
ATOM 655 N N . ASP A 1 85 ? -5.422 -9.654 5.038 1.00 96.12 85 ASP A N 1
ATOM 656 C CA . ASP A 1 85 ? -6.684 -10.377 4.798 1.00 96.12 85 ASP A CA 1
ATOM 657 C C . ASP A 1 85 ? -7.634 -9.568 3.892 1.00 96.12 85 ASP A C 1
ATOM 659 O O . ASP A 1 85 ? -8.792 -9.314 4.222 1.00 96.12 85 ASP A O 1
ATOM 663 N N . LEU A 1 86 ? -7.094 -9.057 2.776 1.00 96.38 86 LEU A N 1
ATOM 664 C CA . LEU A 1 86 ? -7.848 -8.209 1.854 1.00 96.38 86 LEU A CA 1
ATOM 665 C C . LEU A 1 86 ? -8.755 -9.057 0.957 1.00 96.38 86 LEU A C 1
ATOM 667 O O . LEU A 1 86 ? -8.349 -10.102 0.457 1.00 96.38 86 LEU A O 1
ATOM 671 N N . ASP A 1 87 ? -9.937 -8.533 0.642 1.00 97.12 87 ASP A N 1
ATOM 672 C CA . ASP A 1 8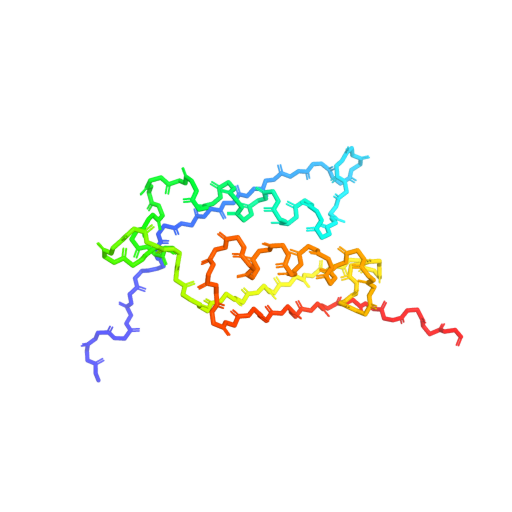7 ? -10.817 -9.095 -0.388 1.00 97.12 87 ASP A CA 1
ATOM 673 C C . ASP A 1 87 ? -10.380 -8.650 -1.789 1.00 97.12 87 ASP A C 1
ATOM 675 O O . ASP A 1 87 ? -10.557 -9.372 -2.773 1.00 97.12 87 ASP A O 1
ATOM 679 N N . ALA A 1 88 ? -9.820 -7.439 -1.904 1.00 96.38 88 ALA A N 1
ATOM 680 C CA . ALA A 1 88 ? -9.352 -6.899 -3.173 1.00 96.38 88 ALA A CA 1
ATOM 681 C C . ALA A 1 88 ? -8.249 -5.845 -3.012 1.00 96.38 88 ALA A C 1
ATOM 683 O O . ALA A 1 88 ? -8.325 -4.944 -2.173 1.00 96.38 88 ALA A O 1
ATOM 684 N N . ILE A 1 89 ? -7.267 -5.904 -3.912 1.00 94.38 89 ILE A N 1
ATOM 685 C CA . ILE A 1 89 ? -6.256 -4.864 -4.101 1.00 94.38 89 ILE A CA 1
ATOM 686 C C . ILE A 1 89 ? -6.246 -4.424 -5.566 1.00 94.38 89 ILE A C 1
ATOM 688 O O . ILE A 1 89 ? -6.076 -5.234 -6.476 1.00 94.38 89 ILE A O 1
ATOM 692 N N . PHE A 1 90 ? -6.432 -3.128 -5.798 1.00 93.25 90 PHE A N 1
ATOM 693 C CA . PHE A 1 90 ? -6.360 -2.529 -7.128 1.00 93.25 90 PHE A CA 1
ATOM 694 C C . PHE A 1 90 ? -5.166 -1.588 -7.190 1.00 93.25 90 PHE A C 1
ATOM 696 O O . PHE A 1 90 ? -5.026 -0.715 -6.338 1.00 93.25 90 PHE A O 1
ATOM 703 N N . ILE A 1 91 ? -4.312 -1.751 -8.198 1.00 89.56 91 ILE A N 1
ATOM 704 C CA . ILE A 1 91 ? -3.131 -0.907 -8.389 1.00 89.56 91 ILE A CA 1
ATOM 705 C C . ILE A 1 91 ? -3.206 -0.287 -9.781 1.00 89.56 91 ILE A C 1
ATOM 707 O O . ILE A 1 91 ? -3.069 -0.970 -10.795 1.00 89.56 91 ILE A O 1
ATOM 711 N N . PHE A 1 92 ? -3.434 1.021 -9.814 1.00 88.69 92 PHE A N 1
ATOM 712 C CA . PHE A 1 92 ? -3.496 1.838 -11.015 1.00 88.69 92 PHE A CA 1
ATOM 713 C C . PHE A 1 92 ? -2.209 2.638 -11.114 1.00 88.69 92 PHE A C 1
ATOM 715 O O . PHE A 1 92 ? -1.877 3.391 -10.198 1.00 88.69 92 PHE A O 1
ATOM 722 N N . ILE A 1 93 ? -1.481 2.473 -12.217 1.00 84.31 93 ILE A N 1
ATOM 723 C CA . ILE A 1 93 ? -0.213 3.170 -12.412 1.00 84.31 93 ILE A CA 1
ATOM 724 C C . ILE A 1 93 ? -0.230 3.879 -13.746 1.00 84.31 93 ILE A C 1
ATOM 726 O O . ILE A 1 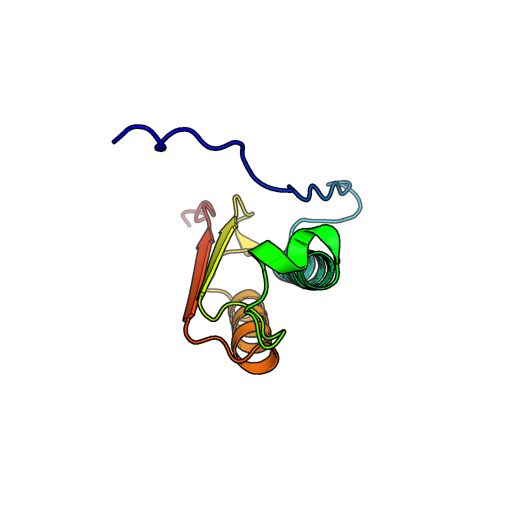93 ? -0.378 3.250 -14.794 1.00 84.31 93 ILE A O 1
ATOM 730 N N . ASN A 1 94 ? -0.026 5.190 -13.693 1.00 80.94 94 ASN A N 1
ATOM 731 C CA . ASN A 1 94 ? 0.226 6.002 -14.872 1.00 80.94 94 ASN A CA 1
ATOM 732 C C . ASN A 1 94 ? 1.697 5.857 -15.305 1.00 80.94 94 ASN A C 1
ATOM 734 O O . ASN A 1 94 ? 2.465 6.811 -15.299 1.00 80.94 94 ASN A O 1
ATOM 738 N N . ALA A 1 95 ? 2.120 4.632 -15.624 1.00 66.25 95 ALA A N 1
ATOM 739 C CA . ALA A 1 95 ? 3.485 4.366 -16.060 1.00 66.25 95 ALA A CA 1
ATOM 740 C C . ALA A 1 95 ? 3.561 4.510 -17.588 1.00 66.25 95 ALA A C 1
ATOM 742 O O . ALA A 1 95 ? 2.931 3.710 -18.292 1.00 66.25 95 ALA A O 1
ATOM 743 N N . PRO A 1 96 ? 4.341 5.462 -18.136 1.00 63.28 96 PRO A N 1
ATOM 744 C CA . PRO A 1 96 ? 4.570 5.510 -19.569 1.00 63.28 96 PRO A CA 1
ATOM 745 C C . PRO A 1 96 ? 5.268 4.217 -19.993 1.00 63.28 96 PRO A C 1
ATOM 747 O O . PRO A 1 96 ? 6.355 3.876 -19.517 1.00 63.28 96 PRO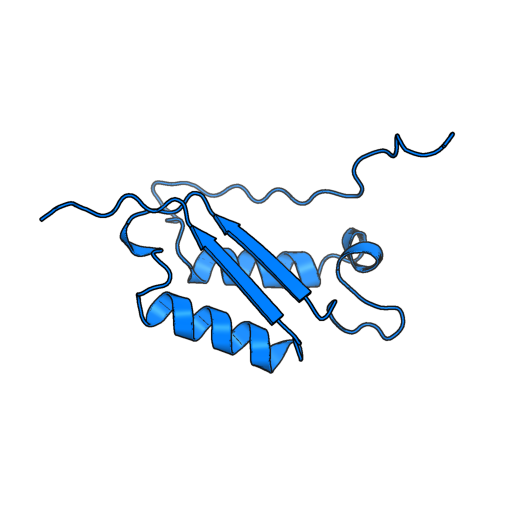 A O 1
ATOM 750 N N . VAL A 1 97 ? 4.628 3.473 -20.892 1.00 58.56 97 VAL A N 1
ATOM 751 C CA . VAL A 1 97 ? 5.286 2.369 -21.581 1.00 58.56 97 VAL A CA 1
ATOM 752 C C . VAL A 1 97 ? 6.339 3.014 -22.474 1.00 58.56 97 VAL A C 1
ATOM 754 O O . VAL A 1 97 ? 5.990 3.784 -23.365 1.00 58.56 97 VAL A O 1
ATOM 757 N N . LEU A 1 98 ? 7.622 2.726 -22.235 1.00 52.28 98 LEU A N 1
ATOM 758 C CA . LEU A 1 98 ? 8.645 2.896 -23.265 1.00 52.28 98 LEU A CA 1
ATOM 759 C C . LEU A 1 98 ? 8.147 2.118 -24.489 1.00 52.28 98 LEU A C 1
ATOM 761 O O . LEU A 1 98 ? 8.159 0.886 -24.479 1.00 52.28 98 LEU A O 1
ATOM 765 N N . GLN A 1 99 ? 7.617 2.834 -25.484 1.00 42.00 99 GLN A N 1
ATOM 766 C CA . GLN A 1 99 ? 7.427 2.290 -26.819 1.00 42.00 99 GLN A CA 1
ATOM 767 C C . GLN A 1 99 ? 8.825 1.883 -27.291 1.00 42.00 99 GLN A C 1
ATOM 769 O O . GLN A 1 99 ? 9.707 2.737 -27.398 1.00 42.00 99 GLN A O 1
ATOM 774 N N . LEU A 1 100 ? 9.036 0.572 -27.423 1.00 39.94 100 LEU A N 1
ATOM 775 C CA . LEU A 1 100 ? 10.176 0.017 -28.149 1.00 39.94 100 LEU A CA 1
ATOM 776 C C . LEU A 1 100 ? 10.090 0.429 -29.620 1.00 39.94 100 LEU A C 1
ATOM 778 O O . LEU A 1 100 ? 8.949 0.465 -30.139 1.00 39.94 100 LEU A O 1
#

Organism: NCBI:txid35525

Mean predicted aligned error: 6.49 Å

Radius of gyration: 15.57 Å; Cα contacts (8 Å, |Δi|>4): 108; chains: 1; bounding box: 48×30×44 Å

Foldseek 3Di:
DPPPDDDDADDDDDDDDCVPDPDALVVVLVVVVVQLPDPSCQVPQHDPVSAGAQEEEAEEQHELRRPCPDPVNVVSQVCCCVVRVHPDYHYHYPYDDPPD

Solvent-accessible surface area (backbone atoms only — not comparable to full-atom values): 6374 Å² total; per-residue (Å²): 122,96,76,83,78,71,78,84,69,86,81,88,84,88,87,72,52,70,92,85,44,66,90,41,56,66,52,52,49,55,50,49,56,52,51,69,70,33,78,86,38,37,85,79,47,28,46,99,84,72,42,51,52,39,68,47,78,46,81,40,88,37,54,59,87,47,32,69,88,38,65,74,36,44,51,53,51,49,51,52,37,66,76,48,66,39,82,42,80,45,79,45,62,66,32,63,74,81,79,126

pLDDT: mean 85.6, std 12.85, range [39.94, 97.12]

Nearest PDB structures (foldseek):
  8wv2-assembly1_D  TM=2.581E-01  e=5.424E+00  Candida parapsilosis